Protein AF-A0A844ST29-F1 (afdb_monomer)

Mean predicted aligned error: 8.58 Å

Nearest PDB structures (foldseek):
  5aup-assembly1_I  TM=5.639E-01  e=1.043E+00  Thermococcus kodakarensis KOD1
  6vlc-assembly2_D  TM=4.598E-01  e=2.155E+00  Neisseria meningitidis Z2491
  2vuh-assembly1_B-2  TM=5.234E-01  e=3.903E+00  Rhodobacter capsulatus
  2yxb-assembly1_A  TM=5.155E-01  e=5.429E+00  Aeropyrum pernix K1

Structure (mmCIF, N/CA/C/O backbone):
data_AF-A0A844ST29-F1
#
_entry.id   AF-A0A844ST29-F1
#
loop_
_atom_site.group_PDB
_atom_site.id
_atom_site.type_symbol
_atom_site.label_atom_id
_atom_site.label_alt_id
_atom_site.label_comp_id
_atom_site.label_asym_id
_atom_site.label_entity_id
_atom_site.label_seq_id
_atom_site.pdbx_PDB_ins_code
_atom_site.Cartn_x
_atom_site.Cartn_y
_atom_site.Cartn_z
_atom_site.occupancy
_atom_site.B_iso_or_equiv
_atom_site.auth_seq_id
_atom_site.auth_comp_id
_atom_site.auth_asym_id
_atom_site.auth_atom_id
_atom_site.pdbx_PDB_model_num
ATOM 1 N N . MET A 1 1 ? 13.488 10.606 7.713 1.00 55.69 1 MET A N 1
ATOM 2 C CA . MET A 1 1 ? 12.530 10.922 8.795 1.00 55.69 1 MET A CA 1
ATOM 3 C C . MET A 1 1 ? 11.202 11.519 8.305 1.00 55.69 1 MET A C 1
ATOM 5 O O . MET A 1 1 ? 10.171 11.037 8.744 1.00 55.69 1 MET A O 1
ATOM 9 N N . GLY A 1 2 ? 11.161 12.492 7.378 1.00 69.00 2 GLY A N 1
ATOM 10 C CA . GLY A 1 2 ? 9.900 13.186 7.024 1.00 69.00 2 GLY A CA 1
ATOM 11 C C . GLY A 1 2 ? 8.796 12.365 6.326 1.00 69.00 2 GLY A C 1
ATOM 12 O O . GLY A 1 2 ? 7.618 12.569 6.607 1.00 69.00 2 GLY A O 1
ATOM 13 N N . ALA A 1 3 ? 9.144 11.419 5.444 1.00 71.12 3 ALA A N 1
ATOM 14 C CA . ALA A 1 3 ? 8.148 10.656 4.676 1.00 71.12 3 ALA A CA 1
ATOM 15 C C . ALA A 1 3 ? 7.296 9.714 5.546 1.00 71.12 3 ALA A C 1
ATOM 17 O O . ALA A 1 3 ? 6.126 9.507 5.254 1.00 71.12 3 ALA A O 1
ATOM 18 N N . ILE A 1 4 ? 7.863 9.191 6.635 1.00 74.94 4 ILE A N 1
ATOM 19 C CA . ILE A 1 4 ? 7.169 8.277 7.551 1.00 74.94 4 ILE A CA 1
ATOM 20 C C . ILE A 1 4 ? 6.097 9.017 8.344 1.00 74.94 4 ILE A C 1
ATOM 22 O O . ILE A 1 4 ? 4.934 8.636 8.273 1.00 74.94 4 ILE A O 1
ATOM 26 N N . ASN A 1 5 ? 6.451 10.120 9.011 1.00 80.69 5 ASN A N 1
ATOM 27 C CA . ASN A 1 5 ? 5.472 10.910 9.762 1.00 80.69 5 ASN A CA 1
ATOM 28 C C . ASN A 1 5 ? 4.353 11.427 8.858 1.00 80.69 5 ASN A C 1
ATOM 30 O O . ASN A 1 5 ? 3.188 11.368 9.235 1.00 80.69 5 ASN A O 1
ATOM 34 N N . ARG A 1 6 ? 4.680 11.881 7.640 1.00 81.25 6 ARG A N 1
ATOM 35 C CA . ARG A 1 6 ? 3.658 12.336 6.689 1.00 81.25 6 ARG A CA 1
ATOM 36 C C . ARG A 1 6 ? 2.700 11.210 6.291 1.00 81.25 6 ARG A C 1
ATOM 38 O O . ARG A 1 6 ? 1.494 11.445 6.226 1.00 81.25 6 ARG A O 1
ATOM 45 N N . SER A 1 7 ? 3.210 10.004 6.053 1.00 81.94 7 SER A N 1
ATOM 46 C CA . SER A 1 7 ? 2.369 8.846 5.747 1.00 81.94 7 SER A CA 1
ATOM 47 C C . SER A 1 7 ? 1.511 8.428 6.946 1.00 81.94 7 SER A C 1
ATOM 49 O O . SER A 1 7 ? 0.326 8.182 6.761 1.00 81.94 7 SER A O 1
ATOM 51 N N . LEU A 1 8 ? 2.049 8.429 8.172 1.00 84.44 8 LEU A N 1
ATOM 52 C CA . LEU A 1 8 ? 1.279 8.122 9.388 1.00 84.44 8 LEU A CA 1
ATOM 53 C C . LEU A 1 8 ? 0.163 9.141 9.646 1.00 84.44 8 LEU A C 1
ATOM 55 O O . LEU A 1 8 ? -0.966 8.749 9.916 1.00 84.44 8 LEU A O 1
ATOM 59 N N . LEU A 1 9 ? 0.443 10.439 9.490 1.00 85.81 9 LEU A N 1
ATOM 60 C CA . LEU A 1 9 ? -0.575 11.491 9.602 1.00 85.81 9 LEU A CA 1
ATOM 61 C C . LEU A 1 9 ? -1.670 11.346 8.538 1.00 85.81 9 LEU A C 1
ATOM 63 O O . LEU A 1 9 ? -2.839 11.592 8.817 1.00 85.81 9 LEU A O 1
ATOM 67 N N . SER A 1 10 ? -1.301 10.921 7.327 1.00 85.88 10 SER A N 1
ATOM 68 C CA . SER A 1 10 ? -2.273 10.662 6.259 1.00 85.88 10 SER A CA 1
ATOM 69 C C . SER A 1 10 ? -3.156 9.456 6.595 1.00 85.88 10 SER A C 1
ATOM 71 O O . SER A 1 10 ? -4.365 9.514 6.401 1.00 85.88 10 SER A O 1
ATOM 73 N N . ILE A 1 11 ? -2.572 8.386 7.144 1.00 85.69 11 ILE A N 1
ATOM 74 C CA . ILE A 1 11 ? -3.311 7.206 7.615 1.00 85.69 11 ILE A CA 1
ATOM 75 C C . ILE A 1 11 ? -4.280 7.584 8.735 1.00 85.69 11 ILE A C 1
ATOM 77 O O . ILE A 1 11 ? -5.453 7.230 8.666 1.00 85.69 11 ILE A O 1
ATOM 81 N N . ASP A 1 12 ? -3.815 8.330 9.737 1.00 86.56 12 ASP A N 1
ATOM 82 C CA . ASP A 1 12 ? -4.648 8.770 10.857 1.00 86.56 12 ASP A CA 1
ATOM 83 C C . ASP A 1 12 ? -5.829 9.630 10.380 1.00 86.56 12 ASP A C 1
ATOM 85 O O . ASP A 1 12 ? -6.969 9.400 10.779 1.00 86.56 12 ASP A O 1
ATOM 89 N 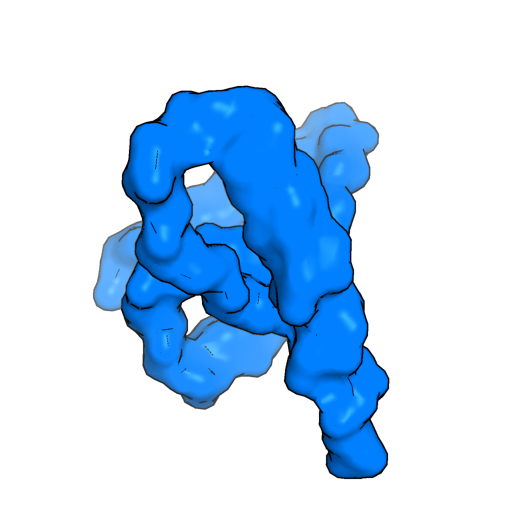N . ALA A 1 13 ? -5.596 10.553 9.442 1.00 89.94 13 ALA A N 1
ATOM 90 C CA . ALA A 1 13 ? -6.663 11.344 8.835 1.00 89.94 13 ALA A CA 1
ATOM 91 C C . ALA A 1 13 ? -7.703 10.467 8.112 1.00 89.94 13 ALA A C 1
ATOM 93 O O . ALA A 1 13 ? -8.900 10.618 8.353 1.00 89.94 13 ALA A O 1
ATOM 94 N N . LEU A 1 14 ? -7.269 9.517 7.275 1.00 89.19 14 LEU A N 1
ATOM 95 C CA . LEU A 1 14 ? -8.175 8.598 6.572 1.00 89.19 14 LEU A CA 1
ATOM 96 C C . LEU A 1 14 ? -9.024 7.775 7.552 1.00 89.19 14 LEU A C 1
ATOM 98 O O . LEU A 1 14 ? -10.235 7.653 7.366 1.00 89.19 14 LEU A O 1
ATOM 102 N N . ARG A 1 15 ? -8.422 7.284 8.641 1.00 83.88 15 ARG A N 1
ATOM 103 C CA . ARG A 1 15 ? -9.138 6.522 9.676 1.00 83.88 15 ARG A CA 1
ATOM 104 C C . ARG A 1 15 ? -10.149 7.371 10.441 1.00 83.88 15 ARG A C 1
ATOM 106 O O . ARG A 1 15 ? -11.255 6.900 10.688 1.00 83.88 15 ARG A O 1
ATOM 113 N N . ARG A 1 16 ? -9.819 8.624 10.778 1.00 89.06 16 ARG A N 1
ATOM 114 C CA . ARG A 1 16 ? -10.773 9.567 11.403 1.00 89.06 16 ARG A CA 1
ATOM 115 C C . ARG A 1 16 ? -11.997 9.825 10.523 1.00 89.06 16 ARG A C 1
ATOM 117 O O . ARG A 1 16 ? -13.071 10.100 11.046 1.00 89.06 16 ARG A O 1
ATOM 124 N N . HIS A 1 17 ? -11.839 9.696 9.208 1.00 91.88 17 HIS A N 1
ATOM 125 C CA . HIS A 1 17 ? -12.920 9.781 8.229 1.00 91.88 17 HIS A CA 1
ATOM 126 C C . HIS A 1 17 ? -13.570 8.428 7.890 1.00 91.88 17 HIS A C 1
ATOM 128 O O . HIS A 1 17 ? -14.360 8.371 6.954 1.00 91.88 17 HIS A O 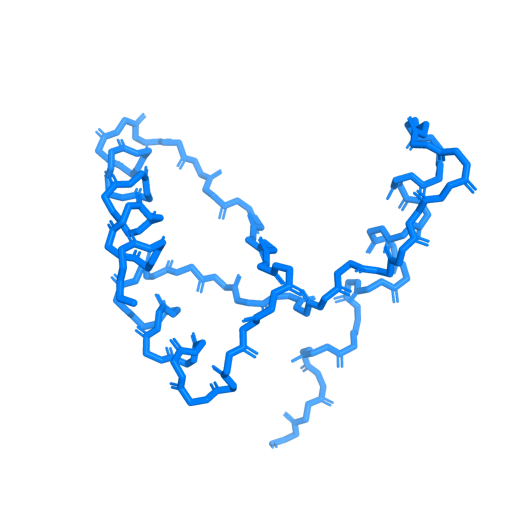1
ATOM 134 N N . GLN A 1 18 ? -13.272 7.357 8.639 1.00 87.56 18 GLN A N 1
ATOM 135 C CA . GLN A 1 18 ? -13.806 6.004 8.418 1.00 87.56 18 GLN A CA 1
ATOM 136 C C . GLN A 1 18 ? -13.526 5.453 7.009 1.00 87.56 18 GLN A C 1
ATOM 138 O O . GLN A 1 18 ? -14.301 4.668 6.469 1.00 87.56 18 GLN A O 1
ATOM 143 N N . ILE A 1 19 ? -12.416 5.869 6.396 1.00 87.62 19 ILE A N 1
ATOM 144 C CA . ILE A 1 19 ? -11.984 5.351 5.100 1.00 87.62 19 ILE A CA 1
ATOM 145 C C . ILE A 1 19 ? -11.120 4.117 5.343 1.00 87.62 19 ILE A C 1
ATOM 147 O O . ILE A 1 19 ? -10.036 4.209 5.927 1.00 87.62 19 ILE A O 1
ATOM 151 N N . ASP A 1 20 ? -11.586 2.970 4.854 1.00 82.06 20 ASP A N 1
ATOM 152 C CA . ASP A 1 20 ? -10.851 1.716 4.961 1.00 82.06 20 ASP A CA 1
ATOM 153 C C . ASP A 1 20 ? -9.600 1.732 4.081 1.00 82.06 20 ASP A C 1
ATOM 155 O O . ASP A 1 20 ? -9.647 1.814 2.850 1.00 82.06 20 ASP A O 1
ATOM 159 N N . ILE A 1 21 ? -8.443 1.620 4.732 1.00 79.50 21 ILE A N 1
ATOM 160 C CA . ILE A 1 21 ? -7.157 1.520 4.051 1.00 79.50 21 ILE A CA 1
ATOM 161 C C . ILE A 1 21 ? -6.916 0.055 3.730 1.00 79.50 21 ILE A C 1
ATOM 163 O O . ILE A 1 21 ? -6.489 -0.733 4.573 1.00 79.50 21 ILE A O 1
ATOM 167 N N . LEU A 1 22 ? -7.185 -0.295 2.480 1.00 75.38 22 LEU A N 1
ATOM 168 C CA . LEU A 1 22 ? -7.026 -1.662 2.012 1.00 75.38 22 LEU A CA 1
ATOM 169 C C . LEU A 1 22 ? -5.542 -2.041 1.846 1.00 75.38 22 LEU A C 1
ATOM 171 O O . LEU A 1 22 ? -5.183 -3.169 2.163 1.00 75.38 22 LEU A O 1
ATOM 175 N N . TRP A 1 23 ? -4.688 -1.127 1.349 1.00 69.69 23 TRP A N 1
ATOM 176 C CA . TRP A 1 23 ? -3.285 -1.410 0.984 1.00 69.69 23 TRP A CA 1
ATOM 177 C C . TRP A 1 23 ? -2.366 -0.200 1.187 1.00 69.69 23 TRP A C 1
ATOM 179 O O . TRP A 1 23 ? -2.759 0.939 0.931 1.00 69.69 23 TRP A O 1
ATOM 189 N N . LEU A 1 24 ? -1.105 -0.458 1.547 1.00 74.75 24 LEU A N 1
ATOM 190 C CA . LEU A 1 24 ? -0.023 0.528 1.565 1.00 74.75 24 LEU A CA 1
ATOM 191 C C . LEU A 1 24 ? 1.187 0.006 0.781 1.00 74.75 24 LEU A C 1
ATOM 193 O O . LEU A 1 24 ? 1.621 -1.123 0.988 1.00 74.75 24 LEU A O 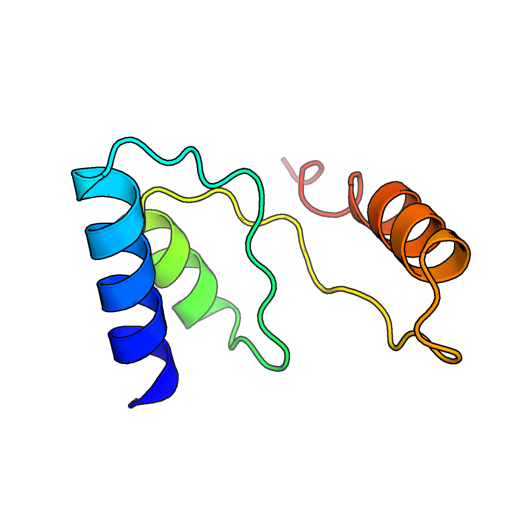1
ATOM 197 N N . SER A 1 25 ? 1.776 0.859 -0.061 1.00 72.88 25 SER A N 1
ATOM 198 C CA . SER A 1 25 ? 3.041 0.593 -0.754 1.00 72.88 25 SER A CA 1
ATOM 199 C C . SER A 1 25 ? 4.025 1.735 -0.508 1.00 72.88 25 SER A C 1
ATOM 201 O O . SER A 1 25 ? 3.671 2.909 -0.617 1.00 72.88 25 SER A O 1
ATOM 203 N N . LEU A 1 26 ? 5.273 1.393 -0.184 1.00 70.31 26 LEU A N 1
ATOM 204 C CA . LEU A 1 26 ? 6.374 2.340 -0.019 1.00 70.31 26 LEU A CA 1
ATOM 205 C C . LEU A 1 26 ? 7.477 2.004 -1.027 1.00 70.31 26 LEU A C 1
ATOM 207 O O . LEU A 1 26 ? 7.866 0.847 -1.177 1.00 70.31 26 LEU A O 1
ATOM 211 N N . SER A 1 27 ? 8.021 3.014 -1.707 1.00 67.88 27 SER A N 1
ATOM 212 C CA . SER A 1 27 ? 8.990 2.796 -2.795 1.00 67.88 27 SER A CA 1
ATOM 213 C C . SER A 1 27 ? 10.385 2.374 -2.312 1.00 67.88 27 SER A C 1
ATOM 215 O O . SER A 1 27 ? 11.123 1.736 -3.065 1.00 67.88 27 SER A O 1
ATOM 217 N N . LYS A 1 28 ? 10.768 2.741 -1.079 1.00 66.06 28 LYS A N 1
ATOM 218 C CA . LYS A 1 28 ? 12.070 2.423 -0.456 1.00 66.06 28 LYS A CA 1
ATOM 219 C C . LYS A 1 28 ? 11.962 2.233 1.073 1.00 66.06 28 LYS A C 1
ATOM 221 O O . LYS A 1 28 ? 12.527 3.034 1.818 1.00 66.06 28 LYS A O 1
ATOM 226 N N . PRO A 1 29 ? 11.216 1.239 1.577 1.00 63.25 29 PRO A N 1
ATOM 227 C CA . PRO A 1 29 ? 11.159 0.998 3.010 1.00 63.25 29 PRO A CA 1
ATOM 228 C C . PRO A 1 29 ? 12.453 0.332 3.492 1.00 63.25 29 PRO A C 1
ATOM 230 O O . PRO A 1 29 ? 12.950 -0.613 2.881 1.00 63.25 29 PRO A O 1
ATOM 233 N N . VAL A 1 30 ? 12.986 0.807 4.617 1.00 67.19 30 VAL A N 1
ATOM 234 C CA . VAL A 1 30 ? 13.911 0.016 5.437 1.00 67.19 30 VAL A CA 1
ATOM 235 C C . VAL A 1 30 ? 13.044 -0.974 6.214 1.00 67.19 30 VAL A C 1
ATOM 237 O O . VAL A 1 30 ? 12.117 -0.542 6.893 1.00 67.19 30 VAL A O 1
ATOM 240 N N . ARG A 1 31 ? 13.320 -2.282 6.118 1.00 66.81 31 ARG A N 1
ATOM 241 C CA . ARG A 1 31 ? 12.468 -3.351 6.685 1.00 66.81 31 ARG A CA 1
ATOM 242 C C . ARG A 1 31 ? 12.093 -3.120 8.156 1.00 66.81 31 ARG A C 1
ATOM 244 O O . ARG A 1 31 ? 10.935 -3.259 8.511 1.00 66.81 31 ARG A O 1
ATOM 251 N N . MET A 1 32 ? 13.048 -2.675 8.971 1.00 65.69 32 MET A N 1
ATOM 252 C CA . MET A 1 32 ? 12.827 -2.367 10.391 1.00 65.69 32 MET A CA 1
ATOM 253 C C . MET A 1 32 ? 11.817 -1.229 10.618 1.00 65.69 32 MET A C 1
ATOM 255 O O . MET A 1 32 ? 10.992 -1.297 11.520 1.00 65.69 32 MET A O 1
ATOM 259 N N . LEU A 1 33 ? 11.848 -0.187 9.781 1.00 71.12 33 LEU A N 1
ATOM 260 C CA . LEU A 1 33 ? 10.901 0.930 9.878 1.00 71.12 33 LEU A CA 1
ATOM 261 C C . LEU A 1 33 ? 9.517 0.563 9.347 1.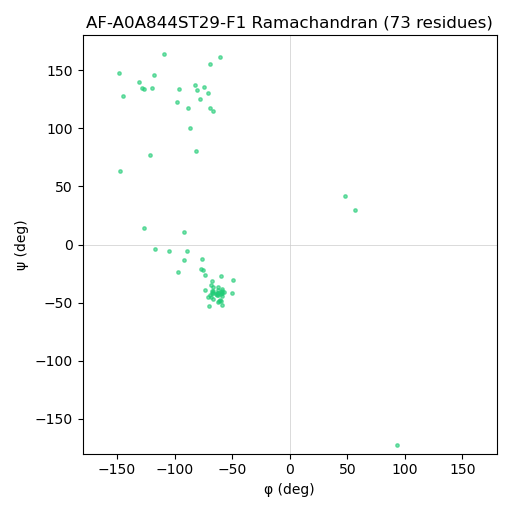00 71.12 33 LEU A C 1
ATOM 263 O O . LEU A 1 33 ? 8.542 1.214 9.695 1.00 71.12 33 LEU A O 1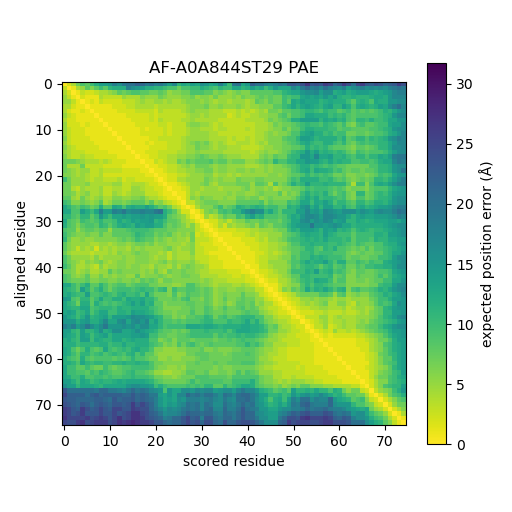
ATOM 267 N N . LEU A 1 34 ? 9.433 -0.454 8.495 1.00 71.75 34 LEU A N 1
ATOM 268 C CA . LEU A 1 34 ? 8.181 -0.919 7.926 1.00 71.75 34 LEU A CA 1
ATOM 269 C C . LEU A 1 34 ? 7.311 -1.627 8.971 1.00 71.75 34 LEU A C 1
ATOM 271 O O . LEU A 1 34 ? 6.121 -1.342 9.043 1.00 71.75 34 LEU A O 1
ATOM 275 N N . GLU A 1 35 ? 7.904 -2.506 9.781 1.00 72.94 35 GLU A N 1
ATOM 276 C CA . GLU A 1 35 ? 7.208 -3.207 10.870 1.00 72.94 35 GLU A CA 1
ATOM 277 C C . GLU A 1 35 ? 6.620 -2.183 11.855 1.00 72.94 35 GLU A C 1
ATOM 279 O O . GLU A 1 35 ? 5.405 -2.116 12.024 1.00 72.94 35 GLU A O 1
ATOM 284 N N . GLN A 1 36 ? 7.449 -1.250 12.340 1.00 76.62 36 GLN A N 1
ATOM 285 C CA . GLN A 1 36 ? 6.996 -0.152 13.205 1.00 76.62 36 GLN A CA 1
ATOM 286 C C . GLN A 1 36 ? 5.923 0.729 12.549 1.00 76.62 36 GLN A C 1
ATOM 288 O O . GLN A 1 36 ? 4.993 1.183 13.209 1.00 76.62 36 GLN A O 1
ATOM 293 N N . PHE A 1 37 ? 6.037 0.991 11.247 1.00 78.00 37 PHE A N 1
ATOM 294 C CA . PHE A 1 37 ? 5.044 1.769 10.514 1.00 78.00 37 PHE A CA 1
ATOM 295 C C . PHE A 1 37 ? 3.682 1.067 10.474 1.00 78.00 37 PHE A C 1
ATOM 297 O O . PHE A 1 37 ? 2.654 1.722 10.634 1.00 78.00 37 PHE A O 1
ATOM 304 N N . CYS A 1 38 ? 3.670 -0.247 10.247 1.00 76.38 38 CYS A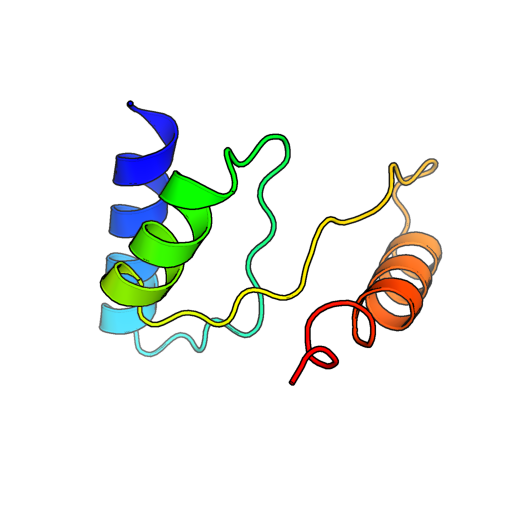 N 1
ATOM 305 C CA . CYS A 1 38 ? 2.441 -1.036 10.196 1.00 76.38 38 CYS A CA 1
ATOM 306 C C . CYS A 1 38 ? 1.778 -1.119 11.567 1.00 76.38 38 CYS A C 1
ATOM 308 O O . CYS A 1 38 ? 0.562 -0.949 11.653 1.00 76.38 38 CYS A O 1
ATOM 310 N N . ASP A 1 39 ? 2.581 -1.278 12.620 1.00 78.75 39 ASP A N 1
ATOM 311 C CA . ASP A 1 39 ? 2.111 -1.290 14.003 1.00 78.75 39 ASP A CA 1
ATOM 312 C C . ASP A 1 39 ? 1.475 0.054 14.385 1.00 78.75 39 ASP A C 1
ATOM 314 O O . ASP A 1 39 ? 0.344 0.096 14.871 1.00 78.75 39 ASP A O 1
ATOM 318 N N . ILE A 1 40 ? 2.161 1.169 14.104 1.00 79.50 40 ILE A N 1
ATOM 319 C CA . ILE A 1 40 ? 1.673 2.518 14.434 1.00 79.50 40 ILE A CA 1
ATOM 320 C C . ILE A 1 40 ? 0.469 2.901 13.564 1.00 79.50 40 ILE A C 1
ATOM 322 O O . ILE A 1 40 ? -0.506 3.461 14.058 1.00 79.50 40 ILE A O 1
ATOM 326 N N . GLY A 1 41 ? 0.525 2.614 12.263 1.00 76.62 41 GLY A N 1
ATOM 327 C CA . GLY A 1 41 ? -0.545 2.938 11.319 1.00 76.62 41 GLY A CA 1
ATOM 328 C C . GLY A 1 41 ? -1.753 2.002 11.406 1.00 76.62 41 GLY A C 1
ATOM 329 O O . GLY A 1 41 ? -2.794 2.303 10.820 1.00 76.62 41 GLY A O 1
ATOM 330 N N . GLN A 1 42 ? -1.632 0.868 12.106 1.00 79.50 42 GLN A N 1
ATOM 331 C CA . GLN A 1 42 ? -2.616 -0.220 12.111 1.00 79.50 42 GLN A CA 1
ATOM 332 C C . GLN A 1 42 ? -3.054 -0.619 10.692 1.00 79.50 42 GLN A C 1
ATOM 334 O O . GLN A 1 42 ? -4.242 -0.813 10.412 1.00 79.50 42 GLN A O 1
ATOM 339 N N . VAL A 1 43 ? -2.087 -0.689 9.778 1.00 75.25 43 VAL A N 1
ATOM 340 C CA . VAL A 1 43 ? -2.288 -1.047 8.369 1.00 75.25 43 VAL A CA 1
ATOM 341 C C . VAL A 1 43 ? -1.525 -2.321 8.054 1.00 75.25 43 VAL A C 1
ATOM 343 O O . VAL A 1 43 ? -0.444 -2.559 8.586 1.00 75.25 43 VAL A O 1
ATOM 346 N N . ARG A 1 44 ? -2.078 -3.150 7.168 1.00 71.69 44 ARG A N 1
ATOM 347 C CA . ARG A 1 44 ? -1.388 -4.357 6.710 1.00 71.69 44 ARG A CA 1
ATOM 348 C C . ARG A 1 44 ? -0.368 -3.994 5.637 1.00 71.69 44 ARG A C 1
ATOM 350 O O . ARG A 1 44 ? -0.676 -3.263 4.694 1.00 71.69 44 ARG A O 1
ATOM 357 N N . TRP A 1 45 ? 0.840 -4.531 5.778 1.00 70.19 45 TRP A N 1
ATOM 358 C CA . TRP A 1 45 ? 1.835 -4.501 4.718 1.00 70.19 45 TRP A CA 1
ATOM 359 C C . TRP A 1 45 ? 1.593 -5.630 3.727 1.00 70.19 45 TRP A C 1
ATOM 361 O O . TRP A 1 45 ? 1.345 -6.767 4.118 1.00 70.19 45 TRP A O 1
ATOM 371 N N . PHE A 1 46 ? 1.712 -5.313 2.442 1.00 65.69 46 PHE A N 1
ATOM 372 C CA . PHE A 1 46 ? 1.430 -6.255 1.364 1.00 65.69 46 PHE A CA 1
ATOM 373 C C . PHE A 1 46 ? 2.576 -6.402 0.355 1.00 65.69 46 PHE A C 1
ATOM 375 O O . PHE A 1 46 ? 2.402 -6.955 -0.731 1.00 65.69 46 PHE A O 1
ATOM 382 N N . GLY A 1 47 ? 3.761 -5.911 0.702 1.00 68.31 47 GLY A N 1
ATOM 383 C CA . GLY A 1 47 ? 4.938 -6.013 -0.144 1.00 68.31 47 GLY A CA 1
ATOM 384 C C . GLY A 1 47 ? 5.165 -4.808 -1.047 1.00 68.31 47 GLY A C 1
ATOM 385 O O . GLY A 1 47 ? 4.537 -3.752 -0.957 1.00 68.31 47 GLY A O 1
ATOM 386 N N . ARG A 1 48 ? 6.144 -4.972 -1.934 1.00 70.06 48 ARG A N 1
ATOM 387 C CA . ARG A 1 48 ? 6.569 -3.936 -2.870 1.00 70.06 48 ARG A CA 1
ATOM 388 C C . ARG A 1 48 ? 5.888 -4.139 -4.217 1.00 70.06 48 ARG A C 1
ATOM 390 O O . ARG A 1 48 ? 5.882 -5.243 -4.764 1.00 70.06 48 ARG A O 1
ATOM 397 N N . LEU A 1 49 ? 5.369 -3.054 -4.782 1.00 72.50 49 LEU A N 1
ATOM 398 C CA . LEU A 1 49 ? 4.913 -3.060 -6.166 1.00 72.50 49 LEU A CA 1
ATOM 399 C C . LEU A 1 49 ? 6.143 -3.137 -7.096 1.00 72.50 49 LEU A C 1
ATOM 401 O O . LEU A 1 49 ? 7.091 -2.365 -6.896 1.00 72.50 49 LEU A O 1
ATOM 405 N N . PRO A 1 50 ? 6.178 -4.056 -8.080 1.00 72.81 50 PRO A N 1
ATOM 406 C CA . PRO A 1 50 ? 7.236 -4.069 -9.086 1.00 72.81 50 PRO A CA 1
ATOM 407 C C . PRO A 1 50 ? 7.226 -2.759 -9.882 1.00 72.81 50 PRO A C 1
ATOM 409 O O . PRO A 1 50 ? 6.234 -2.032 -9.885 1.00 72.81 50 PRO A O 1
ATOM 412 N N . TRP A 1 51 ? 8.329 -2.441 -10.561 1.00 76.25 51 TRP A N 1
ATOM 413 C CA . TRP A 1 51 ? 8.340 -1.281 -11.451 1.00 76.25 51 TRP A CA 1
ATOM 414 C C . TRP A 1 51 ? 7.391 -1.556 -12.627 1.00 76.25 51 TRP A C 1
ATOM 416 O O . TRP A 1 51 ? 7.619 -2.483 -13.398 1.00 76.25 51 TRP A O 1
ATOM 426 N N . ILE A 1 52 ? 6.307 -0.787 -12.722 1.00 80.12 52 ILE A N 1
ATOM 427 C CA . ILE A 1 52 ? 5.287 -0.900 -13.764 1.00 80.12 52 ILE A CA 1
ATOM 428 C C . ILE A 1 52 ? 5.543 0.139 -14.857 1.00 80.12 52 ILE A C 1
ATOM 430 O O . ILE A 1 52 ? 5.557 1.339 -14.581 1.00 80.12 52 ILE A O 1
ATOM 434 N N . ALA A 1 53 ? 5.705 -0.324 -16.095 1.00 79.06 53 ALA A N 1
ATOM 435 C CA . ALA A 1 53 ? 5.735 0.512 -17.289 1.00 79.06 53 ALA A CA 1
ATOM 436 C C . ALA A 1 53 ? 5.083 -0.248 -18.463 1.00 79.06 53 ALA A C 1
ATOM 438 O O . ALA A 1 53 ? 5.496 -1.378 -18.729 1.00 79.06 53 ALA A O 1
ATOM 439 N N . PRO A 1 54 ? 4.094 0.332 -19.173 1.00 84.38 54 PRO A N 1
ATOM 440 C CA . PRO A 1 54 ? 3.419 1.606 -18.895 1.00 84.38 54 PRO A CA 1
ATOM 441 C C . PRO A 1 54 ? 2.531 1.523 -17.643 1.00 84.38 54 PRO A C 1
ATOM 443 O O . PRO A 1 54 ? 2.079 0.445 -17.286 1.00 84.38 54 PRO A O 1
ATOM 446 N N . MET A 1 55 ? 2.255 2.651 -16.980 1.00 79.75 55 MET A N 1
ATOM 447 C CA . MET A 1 55 ? 1.344 2.702 -15.827 1.00 79.75 55 MET A CA 1
ATOM 448 C C . MET A 1 55 ? -0.114 2.753 -16.315 1.00 79.75 55 MET A C 1
ATOM 450 O O . MET A 1 55 ? -0.710 3.823 -16.413 1.00 79.75 55 MET A O 1
ATOM 454 N N . SER A 1 56 ? -0.667 1.591 -16.670 1.00 87.31 56 SER A N 1
ATOM 455 C CA . SER A 1 56 ? -2.065 1.415 -17.094 1.00 87.31 56 SER A CA 1
ATOM 456 C C . SER A 1 56 ? -2.890 0.673 -16.040 1.00 87.31 56 SER A C 1
ATOM 458 O O . SER A 1 56 ? -2.340 0.019 -15.154 1.00 87.31 56 SER A O 1
ATOM 460 N N . ALA A 1 57 ? -4.222 0.740 -16.137 1.00 85.38 57 ALA A N 1
ATOM 461 C CA . ALA A 1 57 ? -5.108 0.001 -15.235 1.00 85.38 57 ALA A CA 1
ATOM 462 C C . ALA A 1 57 ? -4.833 -1.516 -15.268 1.00 85.38 57 ALA A C 1
ATOM 464 O O . ALA A 1 57 ? -4.763 -2.146 -14.215 1.00 85.38 57 ALA A O 1
ATOM 465 N N . ASP A 1 58 ? -4.596 -2.085 -16.454 1.00 88.50 58 ASP A N 1
ATOM 466 C CA . ASP A 1 58 ? -4.339 -3.521 -16.630 1.00 88.50 58 ASP A CA 1
ATOM 467 C C . ASP A 1 58 ? -3.004 -3.960 -16.024 1.00 88.50 58 ASP A C 1
ATOM 469 O O . ASP A 1 58 ? -2.930 -4.957 -15.304 1.00 88.50 58 ASP A O 1
ATOM 473 N N . THR A 1 59 ? -1.941 -3.193 -16.274 1.00 86.25 59 THR A N 1
ATOM 474 C CA . THR A 1 59 ? -0.600 -3.487 -15.745 1.00 86.25 59 THR A CA 1
ATOM 475 C C . THR A 1 59 ? -0.550 -3.307 -14.231 1.00 86.25 59 THR A C 1
ATOM 477 O O . THR A 1 59 ? 0.086 -4.098 -13.533 1.00 86.25 59 THR A O 1
ATOM 480 N N . LEU A 1 60 ? -1.294 -2.331 -13.705 1.00 83.94 60 LEU A N 1
ATOM 481 C CA . LEU A 1 60 ? -1.480 -2.135 -12.276 1.00 83.94 60 LEU A CA 1
ATOM 482 C C . LEU A 1 60 ? -2.270 -3.293 -11.650 1.00 83.94 60 LEU A C 1
ATOM 484 O O . LEU A 1 60 ? -1.826 -3.858 -10.652 1.00 83.94 60 LEU A O 1
ATOM 488 N N . GLN A 1 61 ? -3.387 -3.706 -12.256 1.00 84.00 61 GLN A N 1
ATOM 489 C CA . GLN A 1 61 ? -4.175 -4.850 -11.789 1.00 84.00 61 GLN A CA 1
ATOM 490 C C . GLN A 1 61 ? -3.340 -6.140 -11.769 1.00 84.00 61 GLN A C 1
ATOM 492 O O . GLN A 1 61 ? -3.381 -6.891 -10.790 1.00 84.00 61 GLN A O 1
ATOM 497 N N . 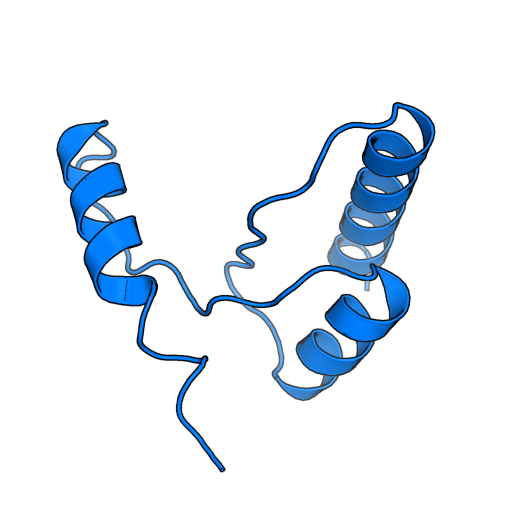ALA A 1 62 ? -2.563 -6.395 -12.824 1.00 83.81 62 ALA A N 1
ATOM 498 C CA . ALA A 1 62 ? -1.676 -7.550 -12.908 1.00 83.81 62 ALA A CA 1
ATOM 499 C C . ALA A 1 62 ? -0.590 -7.516 -11.821 1.00 83.81 62 ALA A C 1
ATOM 501 O O . ALA A 1 62 ? -0.351 -8.524 -11.154 1.00 83.81 62 ALA A O 1
ATOM 502 N N . ALA A 1 63 ? 0.019 -6.350 -11.587 1.00 81.62 63 ALA A N 1
ATOM 503 C CA . ALA A 1 63 ? 1.006 -6.172 -10.527 1.00 81.62 63 ALA A CA 1
ATOM 504 C C . ALA A 1 63 ? 0.405 -6.397 -9.132 1.00 81.62 63 ALA A C 1
ATOM 506 O O . ALA A 1 63 ? 1.013 -7.085 -8.313 1.00 81.62 63 ALA A O 1
ATOM 507 N N . PHE A 1 64 ? -0.809 -5.897 -8.874 1.00 77.69 64 PHE A N 1
ATOM 508 C CA . PHE A 1 64 ? -1.516 -6.159 -7.620 1.00 77.69 64 PHE A CA 1
ATOM 509 C C . PHE A 1 64 ? -1.762 -7.655 -7.414 1.00 77.69 64 PHE A C 1
ATOM 511 O O . PHE A 1 64 ? -1.402 -8.185 -6.365 1.00 77.69 64 PHE A O 1
ATOM 518 N N . LYS A 1 65 ? -2.277 -8.367 -8.425 1.00 77.81 65 LYS A N 1
ATOM 519 C CA . LYS A 1 65 ? -2.488 -9.826 -8.364 1.00 77.81 65 LYS A CA 1
ATOM 520 C C . LYS A 1 65 ? -1.189 -10.599 -8.093 1.00 77.81 65 LYS A C 1
ATOM 522 O O . LYS A 1 65 ? -1.196 -11.548 -7.313 1.00 77.81 65 LYS A O 1
ATOM 527 N N . ALA A 1 66 ? -0.075 -10.188 -8.700 1.00 75.88 66 ALA A N 1
ATOM 528 C CA . ALA A 1 66 ? 1.223 -10.855 -8.567 1.00 75.88 66 ALA A CA 1
ATOM 529 C C . ALA A 1 66 ? 1.962 -10.567 -7.243 1.00 75.88 66 ALA A C 1
ATOM 531 O O . ALA A 1 66 ? 2.862 -11.328 -6.861 1.00 75.88 66 ALA A O 1
ATOM 532 N N . SER A 1 67 ? 1.622 -9.469 -6.563 1.00 69.50 67 SER A N 1
ATOM 533 C CA . SER A 1 67 ? 2.201 -9.087 -5.266 1.00 69.50 67 SER A CA 1
ATOM 534 C C . SER A 1 67 ? 1.333 -9.503 -4.070 1.00 69.50 67 SER A C 1
ATOM 536 O O . SER A 1 67 ? 1.889 -9.730 -3.000 1.00 69.50 67 SER A O 1
ATOM 538 N N . TYR A 1 68 ? 0.019 -9.700 -4.262 1.00 60.25 68 TYR A N 1
ATOM 539 C CA . TYR A 1 68 ? -0.973 -10.063 -3.228 1.00 60.25 68 TYR A CA 1
ATOM 540 C C . TYR A 1 68 ? -0.556 -11.249 -2.334 1.00 60.25 68 TYR A C 1
ATOM 542 O O . TYR A 1 68 ? -0.910 -11.295 -1.161 1.00 60.25 68 TYR A O 1
ATOM 550 N N . TRP A 1 69 ? 0.220 -12.198 -2.866 1.00 54.44 69 TRP A N 1
ATOM 551 C CA . TRP A 1 69 ? 0.512 -13.476 -2.204 1.00 54.44 69 TRP A CA 1
ATOM 552 C C . TRP A 1 69 ? 1.912 -13.595 -1.598 1.00 54.44 69 TRP A C 1
ATOM 554 O O . TRP A 1 69 ? 2.201 -14.605 -0.966 1.00 54.44 69 TRP A O 1
ATOM 564 N N . ARG A 1 70 ? 2.808 -12.618 -1.796 1.00 51.78 70 ARG A N 1
ATOM 565 C CA . ARG A 1 70 ? 4.242 -12.838 -1.521 1.00 51.78 70 ARG A CA 1
ATOM 566 C C . ARG A 1 70 ? 4.724 -12.466 -0.117 1.00 51.78 70 ARG A C 1
ATOM 568 O O . ARG A 1 70 ? 5.816 -12.892 0.2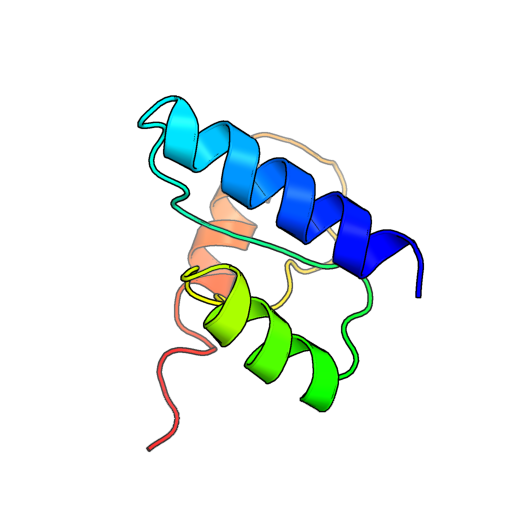37 1.00 51.78 70 ARG A O 1
ATOM 575 N N . ASP A 1 71 ? 3.935 -11.732 0.671 1.00 50.22 71 ASP A N 1
ATOM 576 C CA . ASP A 1 71 ? 4.321 -11.309 2.037 1.00 50.22 71 ASP A CA 1
ATOM 577 C C . ASP A 1 71 ? 3.412 -11.870 3.151 1.00 50.22 71 ASP A C 1
ATOM 579 O O . ASP A 1 71 ? 3.694 -11.683 4.328 1.00 50.22 71 ASP A O 1
ATOM 583 N N . VAL A 1 72 ? 2.344 -12.605 2.801 1.00 48.47 72 VAL A N 1
ATOM 584 C CA . VAL A 1 72 ? 1.460 -13.287 3.777 1.00 48.47 72 VAL A CA 1
ATOM 585 C C . VAL A 1 72 ? 1.958 -14.704 4.107 1.00 48.47 72 VAL A C 1
ATOM 587 O O . VAL A 1 72 ? 1.420 -15.377 4.978 1.00 48.47 72 VAL A O 1
ATOM 590 N N . SER A 1 73 ? 3.000 -15.172 3.418 1.00 37.69 73 SER A N 1
ATOM 591 C CA . SER A 1 73 ? 3.585 -16.496 3.613 1.00 37.69 73 SER A CA 1
ATOM 592 C C . SER A 1 73 ? 5.060 -16.398 3.998 1.00 37.69 73 SER A C 1
ATOM 594 O O . SER A 1 73 ? 5.960 -16.664 3.199 1.00 37.69 73 SER A O 1
ATOM 596 N N . LYS A 1 74 ? 5.300 -16.066 5.263 1.00 29.14 74 LYS A N 1
ATOM 597 C CA . LYS A 1 74 ? 6.327 -16.743 6.055 1.00 29.14 74 LYS A CA 1
ATOM 598 C C . LYS A 1 74 ? 5.691 -17.141 7.396 1.00 29.14 74 LYS A C 1
ATOM 600 O O . LYS A 1 74 ? 4.888 -16.353 7.892 1.00 29.14 74 LYS A O 1
ATOM 605 N N . PRO A 1 75 ? 5.985 -18.340 7.933 1.00 40.31 75 PRO A N 1
ATOM 606 C CA . PRO A 1 75 ? 5.724 -18.630 9.340 1.00 40.31 75 PRO A CA 1
ATOM 607 C C . PRO A 1 75 ? 6.470 -17.649 10.251 1.00 40.31 75 PRO A C 1
ATOM 609 O O . PRO A 1 75 ? 7.518 -17.111 9.810 1.00 40.31 75 PRO A O 1
#

Radius of gyration: 13.41 Å; Cα contacts (8 Å, |Δi|>4): 57; chains: 1; bounding box: 28×32×33 Å

Sequence (75 aa):
MGAINRSLLSIDALRRHQIDILWLSLSKPVRMLLEQFCDIGQVRWFGRLPWIAPMSADTLQAAFKASYWRDVSKP

Secondary structure (DSSP, 8-state):
-HHHHHHHHHHHHHHHTT-----B--SS--HHHHHHHHHHHT--B--PPP--SS--HHHHHHHHHHHTTSSS---

Organism: NCBI:txid280333

pLDDT: mean 74.2, std 12.4, 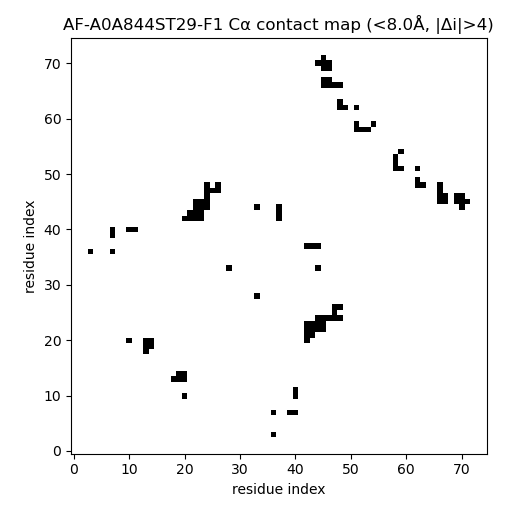range [29.14, 91.88]

Foldseek 3Di:
DPVLVVVLVVLVVCVVVVNDDQEDEDADDDPVVVVVSCVSSVHDYQDHQDDDPPPDPVSNVVSCVVSNPDPVDDD

Solvent-accessible surface area (backbone atoms only — not comparable to full-atom values): 4812 Å² total; per-residue (Å²): 120,68,70,58,57,54,50,43,54,52,47,52,53,38,50,77,68,71,48,84,75,85,73,55,75,61,97,78,71,55,71,74,60,45,57,55,45,27,65,74,54,73,42,66,78,48,54,65,79,71,94,69,79,72,89,41,72,67,55,50,51,53,46,50,66,72,29,68,67,68,60,81,69,69,136